Protein AF-A0A1F2R7D6-F1 (afdb_monomer_lite)

Foldseek 3Di:
DPDDLVLVVVLVVCVVVVPQEAEEEADADPDPVGRDGDPSLVSNVVVPSHHYHYHYNPDDPPDPVVVVVSVVVVVPPDDD

Radius of gyration: 13.92 Å; chains: 1; bounding box: 35×29×30 Å

Secondary structure (DSSP, 8-state):
---S-HHHHHHHHHHHTT-S-EEEEPP---STT--PPPHHHHHHHHH-SS-EEEE-TT----SHHHHHHHHHHHHTS---

Sequence (80 aa):
MLVGNPADTISAEAARLRIGLIVLVLRGARGVFGARPGSIAYQVLCQGLVPVAALPSRFRPRGPSVVKAALRALGSTTFL

pLDDT: mean 70.54, std 14.58, range [38.72, 89.0]

Structure (mmCIF, N/CA/C/O backbone):
data_AF-A0A1F2R7D6-F1
#
_entry.id   AF-A0A1F2R7D6-F1
#
loop_
_atom_site.group_PDB
_atom_site.id
_atom_site.type_symbol
_atom_site.label_atom_id
_atom_site.label_alt_id
_atom_site.label_comp_id
_atom_site.label_asym_id
_atom_site.label_entity_id
_atom_site.label_seq_id
_atom_site.pdbx_PDB_ins_code
_atom_site.Cartn_x
_atom_site.Cartn_y
_atom_site.Cartn_z
_atom_site.occupancy
_atom_site.B_iso_or_equiv
_atom_site.auth_seq_id
_atom_site.auth_comp_id
_atom_site.auth_asym_id
_atom_site.auth_atom_id
_atom_site.pdbx_PDB_model_num
ATOM 1 N N . MET A 1 1 ? 18.015 12.924 5.976 1.00 41.06 1 MET A N 1
ATOM 2 C CA . MET A 1 1 ? 17.963 11.508 5.553 1.00 41.06 1 MET A CA 1
ATOM 3 C C . MET A 1 1 ? 16.891 10.848 6.406 1.00 41.06 1 MET A C 1
ATOM 5 O O . MET A 1 1 ? 17.037 10.870 7.619 1.00 41.06 1 MET A O 1
ATOM 9 N N . LEU A 1 2 ? 15.764 10.418 5.829 1.00 49.81 2 LEU A N 1
ATOM 10 C CA . LEU A 1 2 ? 14.695 9.774 6.602 1.00 49.81 2 LEU A CA 1
ATOM 11 C C . LEU A 1 2 ? 15.173 8.347 6.927 1.00 49.81 2 LEU A C 1
ATOM 13 O O . LEU A 1 2 ? 15.249 7.512 6.030 1.00 49.81 2 LEU A O 1
ATOM 17 N N . VAL A 1 3 ? 15.619 8.110 8.161 1.00 60.72 3 VAL A N 1
ATOM 18 C CA . VAL A 1 3 ? 16.145 6.811 8.609 1.00 60.72 3 VAL A CA 1
ATOM 19 C C . VAL A 1 3 ? 14.973 5.984 9.131 1.00 60.72 3 VAL A C 1
ATOM 21 O O . VAL A 1 3 ? 14.373 6.340 10.139 1.00 60.72 3 VAL A O 1
ATOM 24 N N . GLY A 1 4 ? 14.621 4.907 8.433 1.00 70.88 4 GLY A N 1
ATOM 25 C CA . GLY A 1 4 ? 13.544 4.002 8.833 1.00 70.88 4 GLY A CA 1
ATOM 26 C C . GLY A 1 4 ? 13.153 3.039 7.714 1.00 70.88 4 GLY A C 1
ATOM 27 O O . GLY A 1 4 ? 13.409 3.303 6.538 1.00 70.88 4 GLY A O 1
ATOM 28 N N . ASN A 1 5 ? 12.547 1.908 8.075 1.00 85.50 5 ASN A N 1
ATOM 29 C CA . ASN A 1 5 ? 11.961 0.989 7.105 1.00 85.50 5 ASN A CA 1
ATOM 30 C C . ASN A 1 5 ? 10.672 1.622 6.542 1.00 85.50 5 ASN A C 1
ATOM 32 O O . ASN A 1 5 ? 9.737 1.874 7.304 1.00 85.50 5 ASN A O 1
ATOM 36 N N . PRO A 1 6 ? 10.589 1.884 5.227 1.00 86.06 6 PRO A N 1
ATOM 37 C CA . PRO A 1 6 ? 9.451 2.588 4.643 1.00 86.06 6 PRO A CA 1
ATOM 38 C C . PRO A 1 6 ? 8.130 1.837 4.827 1.00 86.06 6 PRO A C 1
ATOM 40 O O . PRO A 1 6 ? 7.093 2.484 4.937 1.00 86.06 6 PRO A O 1
ATOM 43 N N . ALA A 1 7 ? 8.147 0.500 4.891 1.00 86.06 7 ALA A N 1
ATOM 44 C CA . ALA A 1 7 ? 6.934 -0.275 5.139 1.00 86.06 7 ALA A CA 1
ATOM 45 C C . ALA A 1 7 ? 6.342 0.042 6.521 1.00 86.06 7 ALA A C 1
ATOM 47 O O . ALA A 1 7 ? 5.148 0.313 6.632 1.00 86.06 7 ALA A O 1
ATOM 48 N N . ASP A 1 8 ? 7.198 0.123 7.540 1.00 87.75 8 ASP A N 1
ATOM 49 C CA . ASP A 1 8 ? 6.790 0.425 8.913 1.00 87.75 8 ASP A CA 1
ATOM 50 C C . ASP A 1 8 ? 6.203 1.835 9.008 1.00 87.75 8 ASP A C 1
ATOM 52 O O . ASP A 1 8 ? 5.150 2.030 9.611 1.00 87.75 8 ASP A O 1
ATOM 56 N N . THR A 1 9 ? 6.833 2.817 8.354 1.00 89.00 9 THR A N 1
ATOM 57 C CA . THR A 1 9 ? 6.324 4.196 8.324 1.00 89.00 9 THR A CA 1
ATOM 58 C C . THR A 1 9 ? 4.973 4.293 7.615 1.00 89.00 9 THR A C 1
ATOM 60 O O . THR A 1 9 ? 4.066 4.947 8.123 1.00 89.00 9 THR A O 1
ATOM 63 N N . ILE A 1 10 ? 4.811 3.629 6.464 1.00 87.12 10 ILE A N 1
ATOM 64 C CA . ILE A 1 10 ? 3.548 3.630 5.709 1.00 87.12 10 ILE A CA 1
ATOM 65 C C . ILE A 1 10 ? 2.422 3.035 6.554 1.00 87.12 10 ILE A C 1
ATOM 67 O O . ILE A 1 10 ? 1.346 3.624 6.650 1.00 87.12 10 ILE A O 1
ATOM 71 N N . SER A 1 11 ? 2.669 1.889 7.182 1.00 84.38 11 SER A N 1
ATOM 72 C CA . SER A 1 11 ? 1.655 1.193 7.968 1.00 84.38 11 SER A CA 1
ATOM 73 C C . SER A 1 11 ? 1.309 1.938 9.259 1.00 84.38 11 SER A C 1
ATOM 75 O O . SER A 1 11 ? 0.132 2.041 9.608 1.00 84.38 11 SER A O 1
ATOM 77 N N . ALA A 1 12 ? 2.304 2.521 9.935 1.00 87.06 12 ALA A N 1
ATOM 78 C CA . ALA A 1 12 ? 2.085 3.331 11.131 1.00 87.06 12 ALA A CA 1
ATOM 79 C C . ALA A 1 12 ? 1.251 4.584 10.829 1.00 87.06 12 ALA A C 1
ATOM 81 O O . ALA A 1 12 ? 0.287 4.870 11.539 1.00 87.06 12 ALA A O 1
ATOM 82 N N . GLU A 1 13 ? 1.568 5.306 9.751 1.00 88.62 13 GLU A N 1
ATOM 83 C CA . GLU A 1 13 ? 0.797 6.486 9.354 1.00 88.62 13 GLU A CA 1
ATOM 84 C C . GLU A 1 13 ? -0.604 6.110 8.856 1.00 88.62 13 GLU A C 1
ATOM 86 O O . GLU A 1 13 ? -1.571 6.798 9.180 1.00 88.62 13 GLU A O 1
ATOM 91 N N . ALA A 1 14 ? -0.766 4.986 8.151 1.00 86.69 14 ALA A N 1
ATOM 92 C CA . ALA A 1 14 ? -2.085 4.512 7.734 1.00 86.69 14 ALA A CA 1
ATOM 93 C C . ALA A 1 14 ? -2.993 4.181 8.929 1.00 86.69 14 ALA A C 1
ATOM 95 O O . ALA A 1 14 ? -4.167 4.562 8.932 1.00 86.69 14 ALA A O 1
ATOM 96 N N . ALA A 1 15 ? -2.445 3.538 9.965 1.00 84.81 15 ALA A N 1
ATOM 97 C CA . ALA A 1 15 ? -3.160 3.275 11.210 1.00 84.81 15 ALA A CA 1
ATOM 98 C C . ALA A 1 15 ? -3.482 4.578 11.964 1.00 84.81 15 ALA A C 1
ATOM 100 O O . ALA A 1 15 ? -4.624 4.795 12.376 1.00 84.81 15 ALA A O 1
ATOM 101 N N . ARG A 1 16 ? -2.501 5.482 12.091 1.00 88.44 16 ARG A N 1
ATOM 102 C CA . ARG A 1 16 ? -2.651 6.781 12.767 1.00 88.44 16 ARG A CA 1
ATOM 103 C C . ARG A 1 16 ? -3.721 7.656 12.117 1.00 88.44 16 ARG A C 1
ATOM 105 O O . ARG A 1 16 ? -4.530 8.259 12.818 1.00 88.44 16 ARG A O 1
ATOM 112 N N . LEU A 1 17 ? -3.740 7.707 10.787 1.00 88.69 17 LEU A N 1
ATOM 113 C CA . LEU A 1 17 ? -4.701 8.479 9.998 1.00 88.69 17 LEU A CA 1
ATOM 114 C C . LEU A 1 17 ? -6.046 7.755 9.814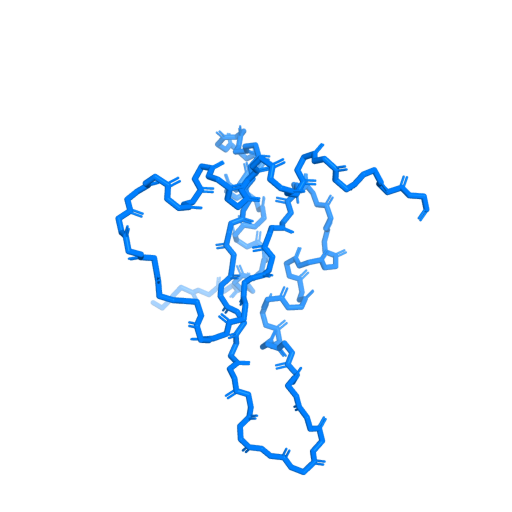 1.00 88.69 17 LEU A C 1
ATOM 116 O O . LEU A 1 17 ? -6.947 8.315 9.192 1.00 88.69 17 LEU A O 1
ATOM 120 N N . ARG A 1 18 ? -6.201 6.534 10.354 1.00 86.62 18 ARG A N 1
ATOM 121 C CA . ARG A 1 18 ? -7.396 5.681 10.209 1.00 86.62 18 ARG A CA 1
ATOM 122 C C . ARG A 1 18 ? -7.821 5.509 8.749 1.00 86.62 18 ARG A C 1
ATOM 124 O O . ARG A 1 18 ? -8.999 5.608 8.404 1.00 86.62 18 ARG A O 1
ATOM 131 N N . ILE A 1 19 ? -6.846 5.281 7.875 1.00 84.50 19 ILE A N 1
ATOM 132 C CA . ILE A 1 19 ? -7.096 5.091 6.448 1.00 84.50 19 ILE A CA 1
ATOM 133 C C . ILE A 1 19 ? -7.830 3.760 6.254 1.00 84.50 19 ILE A C 1
ATOM 135 O O . ILE A 1 19 ? -7.416 2.737 6.785 1.00 84.50 19 ILE A O 1
ATOM 139 N N . GLY A 1 20 ? -8.915 3.764 5.476 1.00 83.88 20 GLY A N 1
ATOM 140 C CA . GLY A 1 20 ? -9.691 2.548 5.198 1.00 83.88 20 GLY A CA 1
ATOM 141 C C . GLY A 1 20 ? -9.105 1.646 4.103 1.00 83.88 20 GLY A C 1
ATOM 142 O O . GLY A 1 20 ? -9.501 0.490 3.992 1.00 83.88 20 GLY A O 1
ATOM 143 N N . LEU A 1 21 ? -8.191 2.163 3.273 1.00 83.25 21 LEU A N 1
ATOM 144 C CA . LEU A 1 21 ? -7.515 1.407 2.217 1.00 83.25 21 LEU A CA 1
ATOM 145 C C . LEU A 1 21 ? -6.184 2.056 1.820 1.00 83.25 21 LEU A C 1
ATOM 147 O O . LEU A 1 21 ? -6.140 3.242 1.492 1.00 83.25 21 LEU A O 1
ATOM 151 N N . ILE A 1 22 ? -5.130 1.251 1.725 1.00 85.19 22 ILE A N 1
ATOM 152 C CA . ILE A 1 22 ? -3.870 1.631 1.079 1.00 85.19 22 ILE A CA 1
ATOM 153 C C . ILE A 1 22 ? -3.899 1.149 -0.375 1.00 85.19 22 ILE A C 1
ATOM 155 O O . ILE A 1 22 ? -4.151 -0.022 -0.646 1.00 85.19 22 ILE A O 1
ATOM 159 N N . VAL A 1 23 ? -3.619 2.033 -1.334 1.00 84.25 23 VAL A N 1
ATOM 160 C CA . VAL A 1 23 ? -3.495 1.660 -2.753 1.00 84.25 23 VAL A CA 1
ATOM 161 C C . VAL A 1 23 ? -2.024 1.675 -3.144 1.00 84.25 23 VAL A C 1
ATOM 163 O O . VAL A 1 23 ? -1.372 2.713 -3.060 1.00 84.25 23 VAL A O 1
ATOM 166 N N . LEU A 1 24 ? -1.505 0.535 -3.603 1.00 84.56 24 LEU A N 1
ATOM 167 C CA . LEU A 1 24 ? -0.122 0.398 -4.059 1.00 84.56 24 LEU A CA 1
ATOM 168 C C . LEU A 1 24 ? -0.090 -0.053 -5.513 1.00 84.56 24 LEU A C 1
ATOM 170 O O . LEU A 1 24 ? -0.763 -1.007 -5.894 1.00 84.56 24 LEU A O 1
ATOM 174 N N . VAL A 1 25 ? 0.740 0.593 -6.329 1.00 78.06 25 VAL A N 1
ATOM 175 C CA . VAL A 1 25 ? 1.025 0.113 -7.684 1.00 78.06 25 VAL A CA 1
ATOM 176 C C . VAL A 1 25 ? 2.235 -0.811 -7.624 1.00 78.06 25 VAL A C 1
ATOM 178 O O . VAL A 1 25 ? 3.333 -0.413 -7.236 1.00 78.06 25 VAL A O 1
ATOM 181 N N . LEU A 1 26 ? 2.036 -2.062 -8.019 1.00 76.62 26 LEU A N 1
ATOM 182 C CA . LEU A 1 26 ? 3.099 -3.043 -8.146 1.00 76.62 26 LEU A CA 1
ATOM 183 C C . LEU A 1 26 ? 3.988 -2.684 -9.333 1.00 76.62 26 LEU A C 1
ATOM 185 O O . LEU A 1 26 ? 3.500 -2.355 -10.419 1.00 76.62 26 LEU A O 1
ATOM 189 N N . ARG A 1 27 ? 5.308 -2.808 -9.161 1.00 69.75 27 ARG A N 1
ATOM 190 C CA . ARG A 1 27 ? 6.228 -2.737 -10.301 1.00 69.75 27 ARG A CA 1
ATOM 191 C C . ARG A 1 27 ? 5.906 -3.862 -11.281 1.00 69.75 27 ARG A C 1
ATOM 193 O O . ARG A 1 27 ? 5.729 -5.014 -10.904 1.00 69.75 27 ARG A O 1
ATOM 200 N N . GLY A 1 28 ? 5.856 -3.517 -12.562 1.00 62.78 28 GLY A N 1
ATOM 201 C CA . GLY A 1 28 ? 5.840 -4.494 -13.637 1.00 62.78 28 GLY A CA 1
ATOM 202 C C . GLY A 1 28 ? 7.261 -4.957 -13.850 1.00 62.78 28 GLY A C 1
ATOM 203 O O . GLY A 1 28 ? 8.078 -4.189 -14.351 1.00 62.78 28 GLY A O 1
ATOM 204 N N . ALA A 1 29 ? 7.577 -6.181 -13.449 1.00 57.28 29 ALA A N 1
ATOM 205 C CA . ALA A 1 29 ? 8.854 -6.765 -13.809 1.00 57.28 29 ALA A CA 1
ATOM 206 C C . ALA A 1 29 ? 8.810 -7.170 -15.291 1.00 57.28 29 ALA A C 1
ATOM 208 O O . ALA A 1 29 ? 8.012 -8.016 -15.689 1.00 57.28 29 ALA A O 1
ATOM 209 N N . ARG A 1 30 ? 9.673 -6.569 -16.114 1.00 54.06 30 ARG A N 1
ATOM 210 C CA . ARG A 1 30 ? 10.150 -7.206 -17.347 1.00 54.06 30 ARG A CA 1
ATOM 211 C C . ARG A 1 30 ? 11.305 -8.118 -16.924 1.00 54.06 30 ARG A C 1
ATOM 213 O O . ARG A 1 30 ? 12.396 -7.623 -16.675 1.00 54.06 30 ARG A O 1
ATOM 220 N N . GLY A 1 31 ? 11.050 -9.413 -16.742 1.00 53.31 31 GLY A N 1
ATOM 221 C CA . GLY A 1 31 ? 12.068 -10.380 -16.321 1.00 53.31 31 GLY A CA 1
ATOM 222 C C . GLY A 1 31 ? 11.561 -11.825 -16.322 1.00 53.31 31 GLY A C 1
ATOM 223 O O . GLY A 1 31 ? 10.359 -12.063 -16.237 1.00 53.31 31 GLY A O 1
ATOM 224 N N . VAL A 1 32 ? 12.496 -12.778 -16.401 1.00 50.56 32 VAL A N 1
ATOM 225 C CA . VAL A 1 32 ? 12.273 -14.226 -16.632 1.00 50.56 32 VAL A CA 1
ATOM 226 C C . VAL A 1 32 ? 11.422 -14.910 -15.541 1.00 50.56 32 VAL A C 1
ATOM 228 O O . VAL A 1 32 ? 10.839 -15.959 -15.780 1.00 50.56 32 VAL A O 1
ATOM 231 N N . PHE A 1 33 ? 11.285 -14.292 -14.361 1.00 52.50 33 PHE A N 1
ATOM 232 C CA . PHE A 1 33 ? 10.524 -14.810 -13.210 1.00 52.50 33 PHE A CA 1
ATOM 233 C C . PHE A 1 33 ? 9.127 -14.183 -13.018 1.00 52.50 33 PHE A C 1
ATOM 235 O O . PHE A 1 33 ? 8.522 -14.336 -11.956 1.00 52.50 33 PHE A O 1
ATOM 242 N N . GLY A 1 34 ? 8.600 -13.481 -14.027 1.00 56.16 34 GLY A N 1
ATOM 243 C CA . GLY A 1 34 ? 7.253 -12.902 -13.982 1.00 56.16 34 GLY A CA 1
ATOM 244 C C . GLY A 1 34 ? 7.118 -11.673 -13.071 1.00 56.16 34 GLY A C 1
ATOM 245 O O . GLY A 1 34 ? 8.089 -11.167 -12.505 1.00 56.16 34 GLY A O 1
ATOM 246 N N . ALA A 1 35 ? 5.893 -11.147 -12.966 1.00 59.28 35 ALA A N 1
ATOM 247 C CA . ALA A 1 35 ? 5.582 -9.906 -12.255 1.00 59.28 35 ALA A CA 1
ATOM 248 C C . ALA A 1 35 ? 5.696 -10.073 -10.727 1.00 59.28 35 ALA A C 1
ATOM 250 O O . ALA A 1 35 ? 4.719 -10.397 -10.058 1.00 59.28 35 ALA A O 1
ATOM 251 N N . ARG A 1 36 ? 6.887 -9.842 -10.164 1.00 63.38 36 ARG A N 1
ATOM 252 C CA . ARG A 1 36 ? 7.084 -9.827 -8.708 1.00 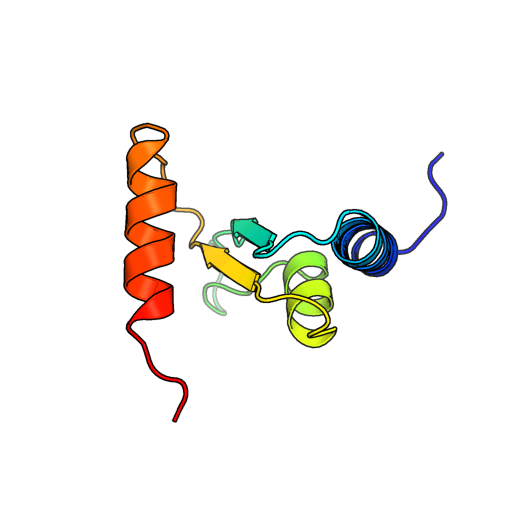63.38 36 ARG A CA 1
ATOM 253 C C . ARG A 1 36 ? 6.685 -8.472 -8.103 1.00 63.38 36 ARG A C 1
ATOM 255 O O . ARG A 1 36 ? 7.091 -7.437 -8.641 1.00 63.38 36 ARG A O 1
ATOM 262 N N . PRO A 1 37 ? 5.944 -8.452 -6.978 1.00 67.62 37 PRO A N 1
ATOM 263 C CA . PRO A 1 37 ? 5.742 -7.241 -6.189 1.00 67.62 37 PRO A CA 1
ATOM 264 C C . PRO A 1 37 ? 7.091 -6.617 -5.807 1.00 67.62 37 PRO A C 1
ATOM 266 O O . PRO A 1 37 ? 8.065 -7.330 -5.561 1.00 67.62 37 PRO A O 1
ATOM 269 N N . GLY A 1 38 ? 7.163 -5.285 -5.732 1.00 74.00 38 GLY A N 1
ATOM 270 C CA . GLY A 1 38 ? 8.330 -4.632 -5.132 1.00 74.00 38 GLY A CA 1
ATOM 271 C C . GLY A 1 38 ? 8.453 -5.018 -3.654 1.00 74.00 38 GLY A C 1
ATOM 272 O O . GLY A 1 38 ? 7.430 -5.188 -2.994 1.00 74.00 38 GLY A O 1
ATOM 273 N N . SER A 1 39 ? 9.675 -5.125 -3.128 1.00 79.81 39 SER A N 1
ATOM 274 C CA . SER A 1 39 ? 9.939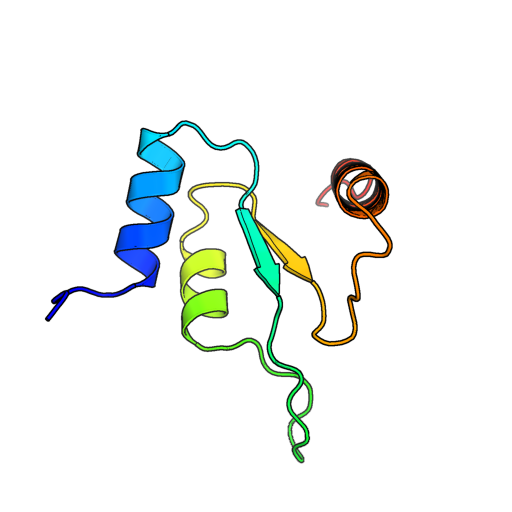 -5.562 -1.744 1.00 79.81 39 SER A CA 1
ATOM 275 C C . SER A 1 39 ? 9.158 -4.761 -0.698 1.00 79.81 39 SER A C 1
ATOM 277 O O . SER A 1 39 ? 8.564 -5.352 0.195 1.00 79.81 39 SER A O 1
ATOM 279 N N . ILE A 1 40 ? 9.065 -3.439 -0.864 1.00 85.31 40 ILE A N 1
ATOM 280 C CA . ILE A 1 40 ? 8.293 -2.578 0.044 1.00 85.31 40 ILE A CA 1
ATOM 281 C C . ILE A 1 40 ? 6.790 -2.856 -0.054 1.00 85.31 40 ILE A C 1
ATOM 283 O O . ILE A 1 40 ? 6.116 -2.966 0.963 1.00 85.31 40 ILE A O 1
ATOM 287 N N . ALA A 1 41 ? 6.255 -3.016 -1.269 1.00 81.25 41 ALA A N 1
ATOM 288 C CA . ALA A 1 41 ? 4.837 -3.322 -1.453 1.00 81.25 41 ALA A CA 1
ATOM 289 C C . ALA A 1 41 ? 4.477 -4.684 -0.848 1.00 81.25 41 ALA A C 1
ATOM 291 O O . ALA A 1 41 ? 3.425 -4.821 -0.234 1.00 81.25 41 ALA A O 1
ATOM 292 N N . TYR A 1 42 ? 5.373 -5.664 -0.981 1.00 83.31 42 TYR A N 1
ATOM 293 C CA . TYR A 1 42 ? 5.233 -6.961 -0.333 1.00 83.31 42 TYR A CA 1
ATOM 294 C C . TYR A 1 42 ? 5.248 -6.842 1.195 1.00 83.31 42 TYR A C 1
ATOM 296 O O . TYR A 1 42 ? 4.374 -7.390 1.852 1.00 83.31 42 TYR A O 1
ATOM 304 N N . GLN A 1 43 ? 6.179 -6.076 1.769 1.00 86.19 43 GLN A N 1
ATOM 305 C CA . GLN A 1 43 ? 6.237 -5.866 3.219 1.00 86.19 43 GLN A CA 1
ATOM 306 C C . GLN A 1 43 ? 4.973 -5.189 3.764 1.00 86.19 43 GLN A C 1
ATOM 308 O O . GLN A 1 43 ? 4.422 -5.661 4.753 1.00 86.19 43 GLN A O 1
ATOM 313 N N . VAL A 1 44 ? 4.469 -4.146 3.096 1.00 84.19 44 VAL A N 1
ATOM 314 C CA . VAL A 1 44 ? 3.215 -3.477 3.493 1.00 84.19 44 VAL A CA 1
ATOM 315 C C . VAL A 1 44 ? 2.018 -4.431 3.384 1.00 84.19 44 VAL A C 1
ATOM 317 O O . VAL A 1 44 ? 1.176 -4.456 4.277 1.00 84.19 44 VAL A O 1
ATOM 320 N N . LEU A 1 45 ? 1.959 -5.265 2.336 1.00 81.88 45 LEU A N 1
ATOM 321 C CA . LEU A 1 45 ? 0.940 -6.316 2.201 1.00 81.88 45 LEU A CA 1
ATOM 322 C C . LEU A 1 45 ? 1.006 -7.330 3.354 1.00 81.88 45 LEU A C 1
ATOM 324 O O . LEU A 1 45 ? -0.029 -7.686 3.909 1.00 81.88 45 LEU A O 1
ATOM 328 N N . CYS A 1 46 ? 2.207 -7.776 3.729 1.00 83.19 46 CYS A N 1
ATOM 329 C CA . CYS A 1 46 ? 2.403 -8.756 4.799 1.00 83.19 46 CYS A CA 1
ATOM 330 C C . CYS A 1 46 ? 2.107 -8.209 6.200 1.00 83.19 46 CYS A C 1
ATOM 332 O O . CYS A 1 46 ? 1.783 -8.992 7.087 1.00 83.19 46 CYS A O 1
ATOM 334 N N . GLN A 1 47 ? 2.222 -6.897 6.421 1.00 84.56 47 GLN A N 1
ATOM 335 C CA . GLN A 1 47 ? 1.932 -6.291 7.723 1.00 84.56 47 GLN A CA 1
ATOM 336 C C . GLN A 1 47 ? 0.442 -6.318 8.075 1.00 84.56 47 GLN A C 1
ATOM 338 O O . GLN A 1 47 ? 0.110 -6.344 9.255 1.00 84.56 47 GLN A O 1
ATOM 343 N N . GLY A 1 48 ? -0.454 -6.326 7.081 1.00 71.12 48 GLY A N 1
ATOM 344 C CA . GLY A 1 48 ? -1.879 -6.628 7.276 1.00 71.12 48 GLY A CA 1
ATOM 345 C C . GLY A 1 48 ? -2.665 -5.668 8.180 1.00 71.12 48 GLY A C 1
ATOM 346 O O . GLY A 1 48 ? -3.793 -5.979 8.546 1.00 71.12 48 GLY A O 1
ATOM 347 N N . LEU A 1 49 ? -2.105 -4.510 8.546 1.00 75.69 49 LEU A N 1
ATOM 348 C CA . LEU A 1 49 ? -2.725 -3.578 9.500 1.00 75.69 49 LEU A CA 1
ATOM 349 C C . LEU A 1 49 ? -3.925 -2.815 8.918 1.00 75.69 49 LEU A C 1
ATOM 351 O O . LEU A 1 49 ? -4.793 -2.363 9.660 1.00 75.69 49 LEU A O 1
ATOM 355 N N . VAL A 1 50 ? -3.969 -2.659 7.596 1.00 80.00 50 VAL A N 1
ATOM 356 C CA . VAL A 1 50 ? -5.021 -1.957 6.849 1.00 80.00 50 VAL A CA 1
ATOM 357 C C . VAL A 1 50 ? -5.237 -2.711 5.535 1.00 80.00 50 VAL A C 1
ATOM 359 O O . VAL A 1 50 ? -4.259 -3.221 4.984 1.00 80.00 50 VAL A O 1
ATOM 3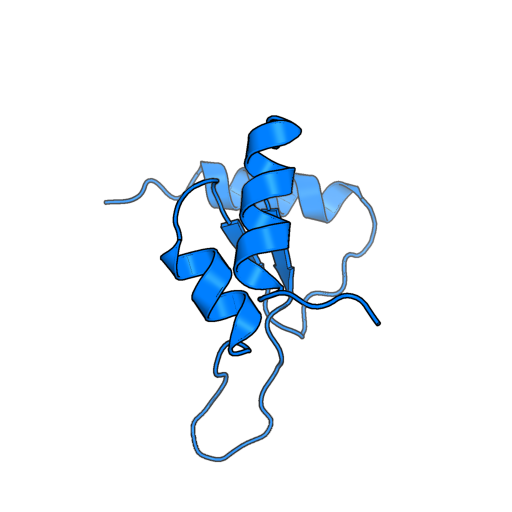62 N N . PRO A 1 51 ? -6.466 -2.785 4.989 1.00 80.81 51 PRO A N 1
ATOM 363 C CA . PRO A 1 51 ? -6.686 -3.338 3.658 1.00 80.81 51 PRO A CA 1
ATOM 364 C C . PRO A 1 51 ? -5.762 -2.685 2.619 1.00 80.81 51 PRO A C 1
ATOM 366 O O . PRO A 1 51 ? -5.614 -1.460 2.587 1.00 80.81 51 PRO A O 1
ATOM 369 N N . VAL A 1 52 ? -5.150 -3.495 1.751 1.00 83.38 52 VAL A N 1
ATOM 370 C CA . VAL A 1 52 ? -4.236 -3.019 0.702 1.00 83.38 52 VAL A CA 1
ATOM 371 C C . VAL A 1 52 ? -4.722 -3.489 -0.665 1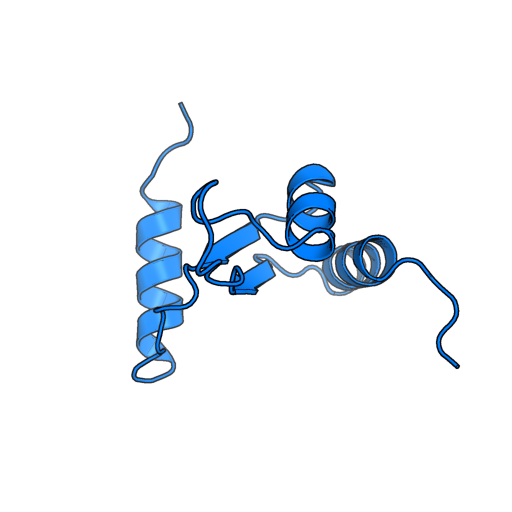.00 83.38 52 VAL A C 1
ATOM 373 O O . VAL A 1 52 ? -4.810 -4.685 -0.930 1.00 83.38 52 VAL A O 1
ATOM 376 N N . ALA A 1 53 ? -4.995 -2.548 -1.567 1.00 82.94 53 ALA A N 1
ATOM 377 C CA . ALA A 1 53 ? -5.279 -2.834 -2.967 1.00 82.94 53 ALA A CA 1
ATOM 378 C C . ALA A 1 53 ? -3.988 -2.739 -3.786 1.00 82.94 53 ALA A C 1
ATOM 380 O O . ALA A 1 53 ? -3.462 -1.647 -4.027 1.00 82.94 53 ALA A O 1
ATOM 381 N N . ALA A 1 54 ? -3.488 -3.889 -4.232 1.00 80.88 54 ALA A N 1
ATOM 382 C CA . ALA A 1 54 ? -2.323 -3.977 -5.100 1.00 80.88 54 ALA A CA 1
ATOM 383 C C . ALA A 1 54 ? -2.747 -3.918 -6.576 1.00 80.88 54 ALA A C 1
ATOM 385 O O . ALA A 1 54 ? -3.398 -4.822 -7.095 1.00 80.88 54 ALA A O 1
ATOM 386 N N . LEU A 1 55 ? -2.369 -2.843 -7.265 1.00 79.94 55 LEU A N 1
ATOM 387 C CA . LEU A 1 55 ? -2.701 -2.613 -8.668 1.00 79.94 55 LEU A CA 1
ATOM 388 C C . LEU A 1 55 ? -1.515 -2.989 -9.565 1.00 79.94 55 LEU A C 1
ATOM 390 O O . LEU A 1 55 ? -0.374 -2.661 -9.241 1.00 79.94 55 LEU A O 1
ATOM 394 N N . PRO A 1 56 ? -1.732 -3.649 -10.714 1.00 72.88 56 PRO A N 1
ATOM 395 C CA . PRO A 1 56 ? -0.645 -3.959 -11.636 1.00 72.88 56 PRO A CA 1
ATOM 396 C C . PRO A 1 56 ? -0.067 -2.672 -12.245 1.00 72.88 56 PRO A C 1
ATOM 398 O O . PRO A 1 56 ? -0.795 -1.715 -12.477 1.00 72.88 56 PRO A O 1
ATOM 401 N N . SER A 1 57 ? 1.218 -2.660 -12.602 1.00 70.94 57 SER A N 1
ATOM 402 C CA . SER A 1 57 ? 1.906 -1.497 -13.217 1.00 70.94 57 SER A CA 1
ATOM 403 C C . SER A 1 57 ? 1.255 -0.902 -14.467 1.00 70.94 57 SER A C 1
ATOM 405 O O . SER A 1 57 ? 1.485 0.258 -14.796 1.00 70.94 57 SER A O 1
ATOM 407 N N . ARG A 1 58 ? 0.453 -1.694 -15.181 1.00 69.75 58 ARG A N 1
ATOM 408 C CA . ARG A 1 58 ? -0.338 -1.250 -16.337 1.00 69.75 58 ARG A CA 1
ATOM 409 C C . ARG A 1 58 ? -1.612 -0.493 -15.949 1.00 69.75 58 ARG A C 1
ATOM 411 O O . ARG A 1 58 ? -2.315 -0.006 -16.829 1.00 69.75 58 ARG A O 1
ATOM 418 N N . PHE A 1 59 ? -1.919 -0.386 -14.657 1.00 68.62 59 PHE A N 1
ATOM 419 C CA . PHE A 1 59 ? -3.021 0.420 -14.160 1.00 68.62 59 PHE A CA 1
ATOM 420 C C . PHE A 1 59 ? -2.720 1.899 -14.407 1.00 68.62 59 PHE A C 1
ATOM 422 O O . PHE A 1 59 ? -1.942 2.530 -13.693 1.00 68.62 59 PHE A O 1
ATOM 429 N N . ARG A 1 60 ? -3.349 2.459 -15.442 1.00 67.06 60 ARG A N 1
ATOM 430 C CA . ARG A 1 60 ? -3.438 3.903 -15.636 1.00 67.06 60 ARG A CA 1
ATOM 431 C C . ARG A 1 60 ? -4.806 4.364 -15.143 1.00 67.06 60 ARG A C 1
ATOM 433 O O . ARG A 1 60 ? -5.796 4.073 -15.815 1.00 67.06 60 ARG A O 1
ATOM 440 N N . PRO A 1 61 ? -4.896 5.074 -14.006 1.00 62.94 61 PRO A N 1
ATOM 441 C CA . PRO A 1 61 ? -6.164 5.641 -13.582 1.00 62.94 61 PRO A CA 1
ATOM 442 C C . PRO A 1 61 ? -6.603 6.681 -14.616 1.00 62.94 61 PRO A C 1
ATOM 444 O O . PRO A 1 61 ? -6.017 7.756 -14.732 1.00 62.94 61 PRO A O 1
ATOM 447 N N . ARG A 1 62 ? -7.641 6.359 -15.391 1.00 62.06 62 ARG A N 1
ATOM 448 C CA . ARG A 1 62 ? -8.310 7.313 -16.280 1.00 62.06 62 ARG A CA 1
ATOM 449 C C . ARG A 1 62 ? -9.332 8.091 -15.445 1.00 62.06 62 ARG A C 1
ATOM 451 O O . ARG A 1 62 ? -10.532 7.871 -15.545 1.00 62.06 62 ARG A O 1
ATOM 458 N N . GLY A 1 63 ? -8.822 8.938 -14.549 1.00 63.50 63 GLY A N 1
ATOM 459 C CA . GLY A 1 63 ? -9.606 9.772 -13.631 1.00 63.50 63 GLY A CA 1
ATOM 460 C C . GLY A 1 63 ? -9.881 9.160 -12.241 1.00 63.50 63 GLY A C 1
ATOM 461 O O . GLY A 1 63 ? -9.673 7.961 -12.027 1.00 63.50 63 GLY A O 1
ATOM 462 N N . PRO A 1 64 ? -10.362 9.976 -11.279 1.00 60.25 64 PRO A N 1
ATOM 463 C CA . PRO A 1 64 ? -10.585 9.575 -9.880 1.00 60.25 64 PRO A CA 1
ATOM 464 C C . PRO A 1 64 ? -11.691 8.517 -9.708 1.00 60.25 64 PRO A C 1
ATOM 466 O O . PRO A 1 64 ? -11.708 7.772 -8.728 1.00 60.25 64 PRO A O 1
ATOM 469 N N . SER A 1 65 ? -12.593 8.393 -10.683 1.00 58.16 65 SER A N 1
ATOM 470 C CA . SER A 1 65 ? -13.725 7.459 -10.655 1.00 58.16 65 SER A CA 1
ATOM 471 C C . SER A 1 65 ? -13.303 5.987 -10.742 1.00 58.16 65 SER A C 1
ATOM 473 O O . SER A 1 65 ? -13.972 5.124 -10.177 1.00 58.16 65 SER A O 1
ATOM 475 N N . VAL A 1 66 ? -12.171 5.688 -11.393 1.00 60.69 66 VAL A N 1
ATOM 476 C CA . VAL A 1 66 ? -11.670 4.309 -11.557 1.00 60.69 66 VAL A CA 1
ATOM 477 C C . VAL A 1 66 ? -11.127 3.758 -10.243 1.00 60.69 66 VAL A C 1
ATOM 479 O O . VAL A 1 66 ? -11.282 2.575 -9.968 1.00 60.69 66 VAL A O 1
ATOM 482 N N . VAL A 1 67 ? -10.554 4.616 -9.395 1.00 60.59 67 VAL A N 1
ATOM 483 C CA . VAL A 1 67 ? -10.104 4.226 -8.051 1.00 60.59 67 VAL A CA 1
ATOM 484 C C . VAL A 1 67 ? -11.308 3.775 -7.227 1.00 60.59 67 VAL A C 1
ATOM 486 O O . VAL A 1 67 ? -11.282 2.694 -6.653 1.00 60.59 67 VAL A O 1
ATOM 489 N N . LYS A 1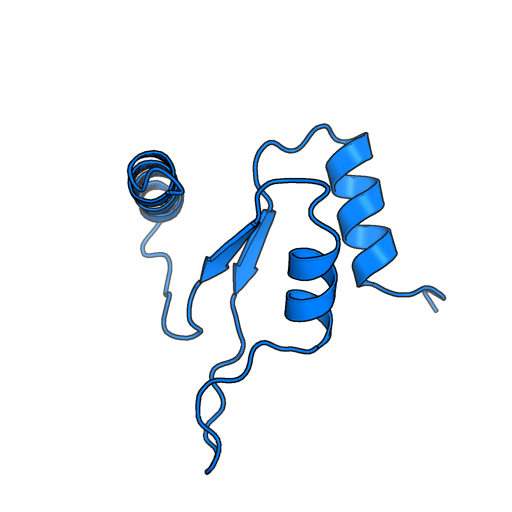 68 ? -12.415 4.526 -7.281 1.00 56.44 68 LYS A N 1
ATOM 490 C CA . LYS A 1 68 ? -13.688 4.172 -6.631 1.00 56.44 68 LYS A CA 1
ATOM 491 C C . LYS A 1 68 ? -14.298 2.878 -7.189 1.00 56.44 68 LYS A C 1
ATOM 493 O O . LYS A 1 68 ? -14.835 2.081 -6.426 1.00 56.44 68 LYS A O 1
ATOM 498 N N . ALA A 1 69 ? -14.209 2.662 -8.503 1.00 56.97 69 ALA A N 1
ATOM 499 C CA . ALA A 1 69 ? -14.700 1.450 -9.161 1.00 56.97 69 ALA A CA 1
ATOM 500 C C . ALA A 1 69 ? -13.852 0.211 -8.822 1.00 56.97 69 ALA A C 1
ATOM 502 O O . ALA A 1 69 ? -14.408 -0.839 -8.518 1.00 56.97 69 ALA A O 1
ATOM 503 N N . ALA A 1 70 ? -12.522 0.342 -8.796 1.00 58.81 70 ALA A N 1
ATOM 504 C CA . ALA A 1 70 ? -11.612 -0.718 -8.369 1.00 58.81 70 ALA A CA 1
ATOM 505 C C . ALA A 1 70 ? -11.817 -1.059 -6.885 1.00 58.81 70 ALA A C 1
ATOM 507 O O . ALA A 1 70 ? -11.921 -2.230 -6.540 1.00 58.81 70 ALA A O 1
ATOM 508 N N . LEU A 1 71 ? -11.988 -0.045 -6.029 1.00 60.38 71 LEU A N 1
ATOM 509 C CA . LEU A 1 71 ? -12.393 -0.204 -4.627 1.00 60.38 71 LEU A CA 1
ATOM 510 C C . LEU A 1 71 ? -13.707 -0.986 -4.483 1.00 60.38 71 LEU A C 1
ATOM 512 O O . LEU A 1 71 ? -13.801 -1.865 -3.634 1.00 60.38 71 LEU A O 1
ATOM 516 N N . ARG A 1 72 ? -14.712 -0.703 -5.324 1.00 56.06 72 ARG A N 1
ATOM 517 C CA . ARG A 1 72 ? -15.986 -1.444 -5.332 1.00 56.06 72 ARG A CA 1
ATOM 518 C C . ARG A 1 72 ? -15.831 -2.887 -5.813 1.00 56.06 72 ARG A C 1
ATOM 520 O O . ARG A 1 72 ? -16.464 -3.768 -5.248 1.00 56.06 72 ARG A O 1
ATOM 527 N N . ALA A 1 73 ? -14.989 -3.133 -6.816 1.00 55.53 73 ALA A N 1
ATOM 528 C CA . ALA A 1 73 ? -14.714 -4.483 -7.305 1.00 55.53 73 ALA A CA 1
ATOM 529 C C . ALA A 1 73 ? -13.971 -5.333 -6.255 1.00 55.53 73 ALA A C 1
ATOM 531 O O . ALA A 1 73 ? -14.306 -6.499 -6.055 1.00 55.53 73 ALA A O 1
ATOM 532 N N . LEU A 1 74 ? -13.023 -4.728 -5.529 1.00 56.19 74 LEU A N 1
ATOM 533 C CA . LEU A 1 74 ? -12.331 -5.360 -4.400 1.00 56.19 74 LEU A CA 1
ATOM 534 C C . LEU A 1 74 ? -13.253 -5.582 -3.192 1.00 56.19 74 LEU A C 1
ATOM 536 O O . LEU A 1 74 ? -13.158 -6.623 -2.556 1.00 56.19 74 LEU A O 1
ATOM 540 N N . GLY A 1 75 ? -14.194 -4.674 -2.918 1.00 48.97 75 GLY A N 1
ATOM 541 C CA . GLY A 1 75 ? -15.223 -4.870 -1.887 1.00 48.97 75 GLY A CA 1
ATOM 542 C C . GLY A 1 75 ? -16.257 -5.957 -2.212 1.00 48.97 75 GLY A C 1
ATOM 543 O O . GLY A 1 75 ? -16.995 -6.365 -1.323 1.00 48.97 75 GLY A O 1
ATOM 544 N N . SER A 1 76 ? -16.316 -6.427 -3.464 1.00 44.00 76 SER A N 1
ATOM 545 C CA . SER A 1 76 ? -17.240 -7.480 -3.910 1.00 44.00 76 SER A CA 1
ATOM 546 C C . SER A 1 76 ? -16.578 -8.853 -4.058 1.00 44.00 76 SER A C 1
ATOM 548 O O . SER A 1 76 ? -17.277 -9.834 -4.302 1.00 44.00 76 SER A O 1
ATOM 550 N N . THR A 1 77 ? -15.253 -8.942 -3.913 1.00 47.19 77 THR A N 1
ATOM 551 C CA . THR A 1 77 ? -14.548 -10.228 -3.888 1.00 47.19 77 THR A CA 1
ATOM 552 C C . THR A 1 77 ? -14.375 -10.618 -2.430 1.00 47.19 77 THR A C 1
ATOM 554 O O . THR A 1 77 ? -13.355 -10.339 -1.804 1.00 47.19 77 THR A O 1
ATOM 557 N N . THR A 1 78 ? -15.447 -11.190 -1.883 1.00 39.34 78 THR A N 1
ATOM 558 C CA . THR A 1 78 ? -15.458 -11.918 -0.619 1.00 39.34 78 THR A CA 1
ATOM 559 C C . THR A 1 78 ? -14.233 -12.821 -0.562 1.00 39.34 78 THR A C 1
ATOM 561 O O . THR A 1 78 ? -14.100 -13.743 -1.365 1.00 39.34 78 THR A O 1
ATOM 564 N N . PHE A 1 79 ? -13.330 -12.506 0.367 1.00 42.25 79 PHE A N 1
ATOM 565 C CA . PHE A 1 79 ? -12.313 -13.428 0.845 1.00 42.25 79 PHE A CA 1
ATOM 566 C C . PHE A 1 79 ? -13.041 -14.674 1.364 1.00 42.25 79 PHE A C 1
ATOM 568 O O . PHE A 1 79 ? -13.698 -14.621 2.405 1.00 42.25 79 PHE A O 1
ATOM 575 N N . LEU A 1 80 ? -12.963 -15.750 0.589 1.00 38.72 80 LEU A N 1
ATOM 576 C CA . LEU A 1 80 ? -13.050 -17.124 1.066 1.00 38.72 80 LEU A CA 1
ATOM 577 C C . LEU A 1 80 ? -11.636 -17.701 1.033 1.00 38.72 80 LEU A C 1
ATOM 579 O O . LEU A 1 80 ? -10.917 -17.402 0.050 1.00 38.72 80 LEU A O 1
#